Protein AF-A0A923V029-F1 (afdb_monomer_lite)

pLDDT: mean 76.71, std 17.74, range [42.44, 96.81]

Sequence (73 aa):
TVFANAVRATYSLKKSSTSASVGVGVLGSLSVPFGMSDDALVKVASETIQSDTFYAQFFSRMENYIEVPKAQE

Secondary structure (DSSP, 8-state):
------EEEEEEEEEEEEEEEEEETTTEEEEEEEEEEEEEEEEEEEEE---HHHHHHHHHHHHHHS-------

Structure (mmCIF, N/CA/C/O backbone):
data_AF-A0A923V029-F1
#
_entry.id   AF-A0A923V029-F1
#
loop_
_atom_site.group_PDB
_atom_site.id
_atom_site.type_symbol
_atom_site.label_atom_id
_atom_site.label_alt_id
_atom_site.label_comp_id
_atom_site.label_asym_id
_atom_site.label_entity_id
_atom_site.label_seq_id
_atom_site.pdbx_PDB_ins_code
_atom_site.Cartn_x
_atom_site.Cartn_y
_atom_site.Cartn_z
_atom_site.occupancy
_atom_site.B_iso_or_equiv
_atom_site.auth_seq_id
_atom_site.auth_comp_id
_atom_site.auth_asym_id
_atom_site.auth_atom_id
_atom_site.pdbx_PDB_model_num
ATOM 1 N N . THR A 1 1 ? -17.862 -12.567 11.652 1.00 74.12 1 THR A N 1
ATOM 2 C CA . THR A 1 1 ? -16.576 -11.868 11.863 1.00 74.12 1 THR A CA 1
ATOM 3 C C . THR A 1 1 ? -15.830 -11.791 10.549 1.00 74.12 1 THR A C 1
ATOM 5 O O . THR A 1 1 ? -15.817 -12.791 9.843 1.00 74.12 1 THR A O 1
ATOM 8 N N . VAL A 1 2 ? -15.269 -10.629 10.200 1.00 86.94 2 VAL A N 1
ATOM 9 C CA . VAL A 1 2 ? -14.540 -10.393 8.937 1.00 86.94 2 VAL A CA 1
ATOM 10 C C . VAL A 1 2 ? -13.084 -10.047 9.255 1.00 86.94 2 VAL A C 1
ATOM 12 O O . VAL A 1 2 ? -12.823 -9.345 10.227 1.00 86.94 2 VAL A O 1
ATOM 15 N N . PHE A 1 3 ? -12.147 -10.536 8.441 1.00 91.44 3 PHE A N 1
ATOM 16 C CA . PHE A 1 3 ? -10.710 -10.278 8.567 1.00 91.44 3 PHE A CA 1
ATOM 17 C C . PHE A 1 3 ? -10.141 -9.821 7.221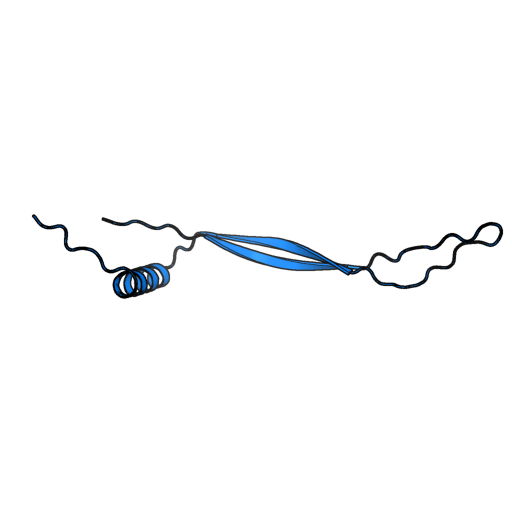 1.00 91.44 3 PHE A C 1
ATOM 19 O O . PHE A 1 3 ? -10.637 -10.234 6.173 1.00 91.44 3 PHE A O 1
ATOM 26 N N . ALA A 1 4 ? -9.097 -8.989 7.242 1.00 92.81 4 ALA A N 1
ATOM 27 C CA . ALA A 1 4 ? -8.443 -8.483 6.038 1.00 92.81 4 ALA A CA 1
ATOM 28 C C . ALA A 1 4 ? -6.923 -8.370 6.227 1.00 92.81 4 ALA A C 1
ATOM 30 O O . ALA A 1 4 ? -6.437 -8.140 7.332 1.00 92.81 4 ALA A O 1
ATOM 31 N N . ASN A 1 5 ? -6.182 -8.496 5.128 1.00 94.50 5 ASN A N 1
ATOM 32 C CA . ASN A 1 5 ? -4.754 -8.206 5.034 1.00 94.50 5 ASN A CA 1
ATOM 33 C C . ASN A 1 5 ? -4.524 -7.336 3.794 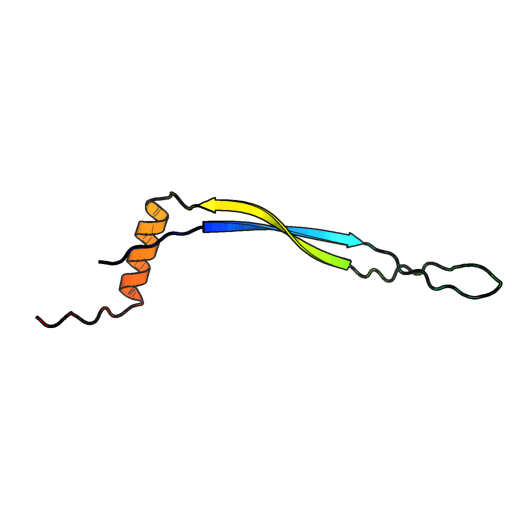1.00 94.50 5 ASN A C 1
ATOM 35 O O . ASN A 1 5 ? -5.176 -7.548 2.771 1.00 94.50 5 ASN A O 1
ATOM 39 N N . ALA A 1 6 ? -3.612 -6.368 3.879 1.00 95.31 6 ALA A N 1
ATOM 40 C CA . ALA A 1 6 ? -3.267 -5.515 2.752 1.00 95.31 6 ALA A CA 1
ATOM 41 C C . ALA A 1 6 ? -1.753 -5.470 2.516 1.00 95.31 6 ALA A C 1
ATOM 43 O O . ALA A 1 6 ? -0.960 -5.333 3.448 1.00 95.31 6 ALA A O 1
ATOM 44 N N . VAL A 1 7 ? -1.365 -5.524 1.241 1.00 96.81 7 VAL A N 1
ATOM 45 C CA . VAL A 1 7 ? 0.016 -5.357 0.775 1.00 96.81 7 VAL A CA 1
ATOM 46 C C . VAL A 1 7 ? 0.051 -4.216 -0.231 1.00 96.81 7 VAL A C 1
ATOM 48 O O . VAL A 1 7 ? -0.752 -4.165 -1.162 1.00 96.81 7 VAL A O 1
ATOM 51 N N . ARG A 1 8 ? 1.000 -3.299 -0.058 1.00 95.31 8 ARG A N 1
ATOM 52 C CA . ARG A 1 8 ? 1.292 -2.216 -0.991 1.00 95.31 8 ARG A CA 1
ATOM 53 C C . ARG A 1 8 ? 2.496 -2.596 -1.841 1.00 95.31 8 ARG A C 1
ATOM 55 O O . ARG A 1 8 ? 3.548 -2.936 -1.310 1.00 95.31 8 ARG A O 1
ATOM 62 N N . ALA A 1 9 ? 2.353 -2.504 -3.158 1.00 95.38 9 ALA A N 1
ATOM 63 C CA . ALA A 1 9 ? 3.461 -2.640 -4.093 1.00 95.38 9 ALA A CA 1
ATOM 64 C C . ALA A 1 9 ? 3.709 -1.301 -4.793 1.00 95.38 9 ALA A C 1
ATOM 66 O O . ALA A 1 9 ? 2.768 -0.672 -5.275 1.00 95.38 9 ALA A O 1
ATOM 67 N N . THR A 1 10 ? 4.972 -0.887 -4.860 1.00 93.06 10 THR A N 1
ATOM 68 C CA . THR A 1 10 ? 5.390 0.335 -5.559 1.00 93.06 10 THR A CA 1
ATOM 69 C C . THR A 1 10 ? 6.181 -0.052 -6.799 1.00 93.06 10 THR A C 1
ATOM 71 O O . THR A 1 10 ? 7.072 -0.905 -6.731 1.00 93.06 10 THR A O 1
ATOM 74 N N . TYR A 1 11 ? 5.859 0.583 -7.926 1.00 92.00 11 TYR A N 1
ATOM 75 C CA . TYR A 1 11 ? 6.506 0.368 -9.217 1.00 92.00 11 TYR A CA 1
ATOM 76 C C . TYR A 1 11 ? 7.099 1.678 -9.727 1.00 92.00 11 TYR A C 1
ATOM 78 O O . TYR A 1 11 ? 6.494 2.739 -9.581 1.00 92.00 11 TYR A O 1
ATOM 86 N N . SER A 1 12 ? 8.270 1.594 -10.344 1.00 88.94 12 SER A N 1
ATOM 87 C CA . SER A 1 12 ? 8.912 2.716 -11.023 1.00 88.94 12 SER A CA 1
ATOM 88 C C . SER A 1 12 ? 8.936 2.477 -12.525 1.00 88.94 12 SER A C 1
ATOM 90 O O . SER A 1 12 ? 9.069 1.341 -12.978 1.00 88.94 12 SER A O 1
ATOM 92 N N . LEU A 1 13 ? 8.819 3.557 -13.294 1.00 89.56 13 LEU A N 1
ATOM 93 C CA . LEU A 1 13 ? 8.907 3.512 -14.747 1.00 89.56 13 LEU A CA 1
ATOM 94 C C . LEU A 1 13 ? 10.378 3.474 -15.178 1.00 89.56 13 LEU A C 1
ATOM 96 O O . LEU A 1 13 ? 11.151 4.375 -14.851 1.00 89.56 13 LEU A O 1
ATOM 100 N N . LYS A 1 14 ? 10.761 2.442 -15.926 1.00 79.56 14 LYS A N 1
ATOM 101 C CA . LYS A 1 14 ? 12.049 2.337 -16.607 1.00 79.56 14 LYS A CA 1
ATOM 102 C C . LYS A 1 14 ? 11.826 2.597 -18.092 1.00 79.56 14 LYS A C 1
ATOM 104 O O . LYS A 1 14 ? 11.133 1.827 -18.744 1.00 79.56 14 LYS A O 1
ATOM 109 N N . LYS A 1 15 ? 12.460 3.647 -18.610 1.00 75.38 15 LYS A N 1
ATOM 110 C CA . LYS A 1 15 ? 12.473 3.987 -20.035 1.00 75.38 15 LYS A CA 1
ATOM 111 C C . LYS A 1 15 ? 13.766 3.482 -20.670 1.00 75.38 15 LYS A C 1
ATOM 113 O O . LYS A 1 15 ? 14.847 3.883 -20.234 1.00 75.38 15 LYS A O 1
ATOM 118 N N . SER A 1 16 ? 13.679 2.603 -21.667 1.00 61.91 16 SER A N 1
ATOM 119 C CA . SER A 1 16 ? 14.836 2.179 -22.469 1.00 61.91 16 SER A CA 1
ATOM 120 C C . SER A 1 16 ? 14.736 2.758 -23.881 1.00 61.91 16 SER A C 1
ATOM 122 O O . SER A 1 16 ? 13.750 2.535 -24.575 1.00 61.91 16 SER A O 1
ATOM 124 N N . SER A 1 17 ? 15.745 3.536 -24.285 1.00 57.16 17 SER A N 1
ATOM 125 C CA . SER A 1 17 ? 15.848 4.104 -25.633 1.00 57.16 17 SER A CA 1
ATOM 126 C C . SER A 1 17 ? 16.710 3.187 -26.500 1.00 57.16 17 SER A C 1
ATOM 128 O O . SER A 1 17 ? 17.938 3.275 -26.445 1.00 57.16 17 SER A O 1
ATOM 130 N N . THR A 1 18 ? 16.098 2.311 -27.295 1.00 58.06 18 THR A N 1
ATOM 131 C CA . THR A 1 18 ? 16.831 1.478 -28.261 1.00 58.06 18 THR A CA 1
ATOM 132 C C . THR A 1 18 ? 16.645 2.044 -29.668 1.00 58.06 18 THR A C 1
ATOM 134 O O . THR A 1 18 ? 15.533 2.132 -30.178 1.00 58.06 18 THR A O 1
ATOM 137 N N . SER A 1 19 ? 17.745 2.463 -30.299 1.00 55.19 19 SER A N 1
ATOM 138 C CA . SER A 1 19 ? 17.752 2.973 -31.676 1.00 55.19 19 SER A CA 1
ATOM 139 C C . SER A 1 19 ? 17.650 1.817 -32.677 1.00 55.19 19 SER A C 1
ATOM 141 O O . SER A 1 19 ? 18.493 0.922 -32.660 1.00 55.19 19 SER A O 1
ATOM 143 N N . ALA A 1 20 ? 16.662 1.840 -33.575 1.00 57.47 20 ALA A N 1
ATOM 144 C CA . ALA A 1 20 ? 16.562 0.875 -34.671 1.00 57.47 20 ALA A CA 1
ATOM 145 C C . ALA A 1 20 ? 17.543 1.236 -35.806 1.00 57.47 20 ALA A C 1
ATOM 147 O O . ALA A 1 20 ? 17.574 2.375 -36.276 1.00 57.47 20 ALA A O 1
ATOM 148 N N . SER A 1 21 ? 18.360 0.281 -36.255 1.00 52.50 21 SER A N 1
ATOM 149 C CA . SER A 1 21 ? 19.247 0.448 -37.411 1.00 52.50 21 SER A CA 1
ATOM 150 C C . SER A 1 21 ? 18.582 -0.102 -38.674 1.00 52.50 21 SER A C 1
ATOM 152 O O . SER A 1 21 ? 18.149 -1.251 -38.709 1.00 52.50 21 SER A O 1
ATOM 154 N N . VAL A 1 22 ? 18.505 0.709 -39.734 1.00 56.44 22 VAL A N 1
ATOM 155 C CA . VAL A 1 22 ? 18.076 0.243 -41.059 1.00 56.44 22 VAL A CA 1
ATOM 156 C C . VAL A 1 22 ? 19.333 -0.019 -41.883 1.00 56.44 22 VAL A C 1
ATOM 158 O O . VAL A 1 22 ? 20.109 0.892 -42.174 1.00 56.44 22 VAL A O 1
ATOM 161 N N . GLY A 1 23 ? 19.579 -1.286 -42.214 1.00 54.41 23 GLY A N 1
ATOM 162 C CA . GLY A 1 23 ? 20.683 -1.675 -43.087 1.00 54.41 23 GLY A CA 1
ATOM 163 C C . GLY A 1 23 ? 20.337 -1.387 -44.545 1.00 54.41 23 GLY A C 1
ATOM 164 O O . GLY A 1 23 ? 19.415 -1.997 -45.079 1.00 54.41 23 GLY A O 1
ATOM 165 N N . VAL A 1 24 ? 21.079 -0.492 -45.201 1.00 56.59 24 VAL A N 1
ATOM 166 C CA . VAL A 1 24 ? 21.059 -0.368 -46.665 1.00 56.59 24 VAL A CA 1
ATOM 167 C C . VAL A 1 24 ? 22.271 -1.121 -47.219 1.00 56.59 24 VAL A C 1
ATOM 169 O O . VAL A 1 24 ? 23.395 -0.965 -46.743 1.00 56.59 24 VAL A O 1
ATOM 172 N N . GLY A 1 25 ? 22.044 -2.036 -48.161 1.00 57.66 25 GLY A N 1
ATOM 173 C CA . GLY A 1 25 ? 23.108 -2.863 -48.737 1.00 57.66 25 GLY A CA 1
ATOM 174 C C . GLY A 1 25 ? 24.221 -2.048 -49.415 1.00 57.66 25 GLY A C 1
ATOM 175 O O . GLY A 1 25 ? 24.023 -0.900 -49.803 1.00 57.66 25 GLY A O 1
ATOM 176 N N . VAL A 1 26 ? 25.392 -2.682 -49.562 1.00 51.69 26 VAL A N 1
ATOM 177 C CA . VAL A 1 26 ? 26.635 -2.250 -50.254 1.00 51.69 26 VAL A CA 1
ATOM 178 C C . VAL A 1 26 ? 27.297 -0.944 -49.757 1.00 51.69 26 VAL A C 1
ATOM 180 O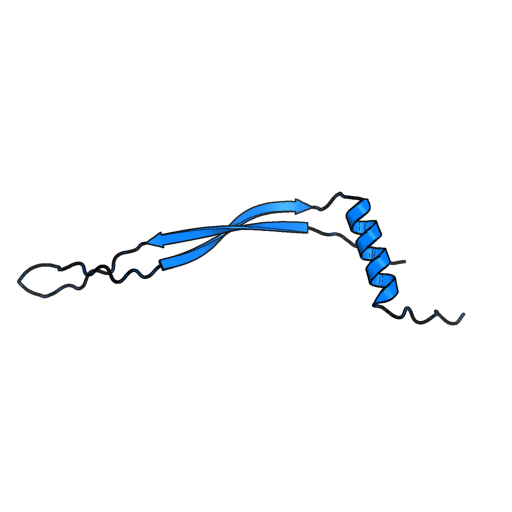 O . VAL A 1 26 ? 28.494 -0.780 -49.969 1.00 51.69 26 VAL A O 1
ATOM 183 N N . LEU A 1 27 ? 26.601 -0.052 -49.038 1.00 59.00 27 LEU A N 1
ATOM 184 C CA . LEU A 1 27 ? 27.102 1.294 -48.690 1.00 59.00 27 LEU A CA 1
ATOM 185 C C . LEU A 1 27 ? 27.088 1.655 -47.189 1.00 59.00 27 LEU A C 1
ATOM 187 O O . LEU A 1 27 ? 27.482 2.761 -46.828 1.00 59.00 27 LEU A O 1
ATOM 191 N N . GLY A 1 28 ? 26.725 0.726 -46.301 1.00 59.53 28 GLY A N 1
ATOM 192 C CA . GLY A 1 28 ? 26.778 0.931 -44.846 1.00 59.53 28 GLY A CA 1
ATOM 193 C C . GLY A 1 28 ? 25.428 1.290 -44.220 1.00 59.53 28 GLY A C 1
ATOM 194 O O . GLY A 1 28 ? 24.434 1.485 -44.907 1.00 59.53 28 GLY A O 1
ATOM 195 N N . SER A 1 29 ? 25.360 1.299 -42.890 1.00 60.19 29 SER A N 1
ATOM 196 C CA . SER A 1 29 ? 24.116 1.483 -42.133 1.00 60.19 29 SER A CA 1
ATOM 197 C C . SER A 1 29 ? 23.854 2.953 -41.796 1.00 60.19 29 SER A C 1
ATOM 199 O O . SER A 1 29 ? 24.759 3.676 -41.384 1.00 60.19 29 SER A O 1
ATOM 201 N N . LEU A 1 30 ? 22.594 3.388 -41.914 1.00 59.72 30 LEU A N 1
ATOM 202 C CA . LEU A 1 30 ? 22.139 4.695 -41.435 1.00 59.72 30 LEU A CA 1
ATOM 203 C C . LEU A 1 30 ? 21.201 4.476 -40.241 1.00 59.72 30 LEU A C 1
ATOM 205 O O . LEU A 1 30 ? 20.151 3.843 -40.370 1.00 59.72 30 LEU A O 1
ATOM 209 N N . SER A 1 31 ? 21.584 4.963 -39.059 1.00 53.66 31 SER A N 1
ATOM 210 C CA . SER A 1 31 ? 20.706 4.969 -37.889 1.00 53.66 31 SER A CA 1
ATOM 211 C C . SER A 1 31 ? 19.758 6.160 -37.981 1.00 53.66 31 SER A C 1
ATOM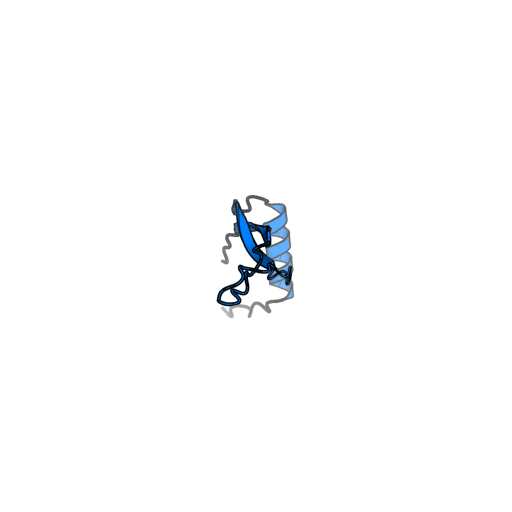 213 O O . SER A 1 31 ? 20.184 7.310 -38.073 1.00 53.66 31 SER A O 1
ATOM 215 N N . VAL A 1 32 ? 18.454 5.893 -37.960 1.00 59.22 32 VAL A N 1
ATOM 216 C CA . VAL A 1 32 ? 17.437 6.943 -37.879 1.00 59.22 32 VAL A CA 1
ATOM 217 C C . VAL A 1 32 ? 16.829 6.853 -36.481 1.00 59.22 32 VAL A C 1
ATOM 219 O O . VAL A 1 32 ? 16.358 5.774 -36.115 1.00 59.22 32 VAL A O 1
ATOM 222 N N . PRO A 1 33 ? 16.864 7.919 -35.659 1.00 53.28 33 PRO A N 1
ATOM 223 C CA . PRO A 1 33 ? 16.367 7.878 -34.288 1.00 53.28 33 PRO A CA 1
ATOM 224 C C . PRO A 1 33 ? 14.832 7.920 -34.270 1.00 53.28 33 PRO A C 1
ATOM 226 O O . PRO A 1 33 ? 14.222 8.888 -33.827 1.00 53.28 33 PRO A O 1
ATOM 229 N N . PHE A 1 34 ? 14.188 6.857 -34.745 1.00 55.72 34 PHE A N 1
ATOM 230 C CA . PHE A 1 34 ? 12.798 6.577 -34.413 1.00 55.72 34 PHE A CA 1
ATOM 231 C C . PHE A 1 34 ? 12.806 5.829 -33.084 1.00 55.72 34 PHE A C 1
ATOM 233 O O . PHE A 1 34 ? 13.015 4.620 -33.026 1.00 55.72 34 PHE A O 1
ATOM 240 N N . GLY A 1 35 ? 12.702 6.591 -31.997 1.00 51.22 35 GLY A N 1
ATOM 241 C CA . GLY A 1 35 ? 12.758 6.058 -30.643 1.00 51.22 35 GLY A CA 1
ATOM 242 C C . GLY A 1 35 ? 11.528 5.214 -30.328 1.00 51.22 35 GLY A C 1
ATOM 243 O O . GLY A 1 35 ? 10.508 5.755 -29.909 1.00 51.22 35 GLY A O 1
ATOM 244 N N . MET A 1 36 ? 11.636 3.893 -30.464 1.00 49.56 36 MET A N 1
ATOM 245 C CA . MET A 1 36 ? 10.816 2.987 -29.663 1.00 49.56 36 MET A CA 1
ATOM 246 C C . MET A 1 36 ? 11.252 3.182 -28.206 1.00 49.56 36 MET A C 1
ATOM 248 O O . MET A 1 36 ? 12.391 2.890 -27.847 1.00 49.56 36 MET A O 1
ATOM 252 N N . SER A 1 37 ? 10.384 3.785 -27.394 1.00 56.81 37 SER A N 1
ATOM 253 C CA . SER A 1 37 ? 10.558 3.797 -25.940 1.00 56.81 37 SER A CA 1
ATOM 254 C C . SER A 1 37 ? 9.880 2.551 -25.392 1.00 56.81 37 SER A C 1
ATOM 256 O O . SER A 1 37 ? 8.653 2.480 -25.395 1.00 56.81 37 SER A O 1
ATOM 258 N N . ASP A 1 38 ? 10.673 1.581 -24.942 1.00 63.78 38 ASP A N 1
ATOM 259 C CA . AS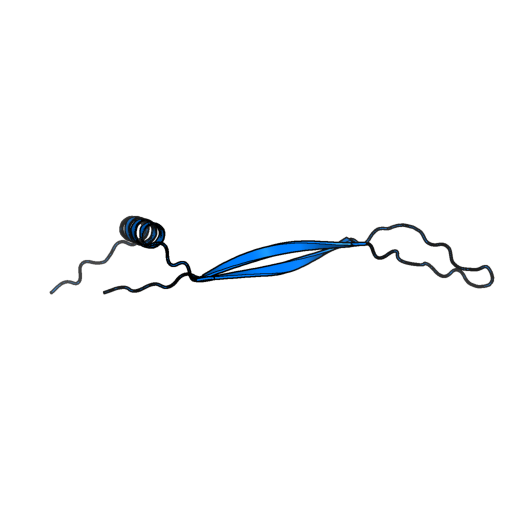P A 1 38 ? 10.152 0.462 -24.161 1.00 63.78 38 ASP A CA 1
ATOM 260 C C . ASP A 1 38 ? 10.006 0.943 -22.716 1.00 63.78 38 ASP A C 1
ATOM 262 O O . ASP A 1 38 ? 10.966 0.990 -21.938 1.00 63.78 38 ASP A O 1
ATOM 266 N N . ASP A 1 39 ? 8.795 1.384 -22.394 1.00 75.19 39 ASP A N 1
ATOM 267 C CA . ASP A 1 39 ? 8.402 1.810 -21.060 1.00 75.19 39 ASP A CA 1
ATOM 268 C C . ASP A 1 39 ? 7.980 0.575 -20.249 1.00 75.19 39 ASP A C 1
ATOM 270 O O . ASP A 1 39 ? 6.990 -0.090 -20.554 1.00 75.19 39 ASP A O 1
ATOM 274 N N . ALA A 1 40 ? 8.742 0.249 -19.203 1.00 78.25 40 ALA A N 1
ATOM 275 C CA . ALA A 1 40 ? 8.500 -0.914 -18.351 1.00 78.25 40 ALA A CA 1
ATOM 276 C C . ALA A 1 40 ? 8.304 -0.508 -16.886 1.00 78.25 40 ALA A C 1
ATOM 278 O O . ALA A 1 40 ? 9.071 0.283 -16.340 1.00 78.25 40 ALA A O 1
ATOM 279 N N . LEU A 1 41 ? 7.309 -1.090 -16.213 1.00 89.75 41 LEU A N 1
ATOM 280 C CA . LEU A 1 41 ? 7.140 -0.944 -14.767 1.00 89.75 41 LEU A CA 1
ATOM 281 C C . LEU A 1 41 ? 8.007 -1.973 -14.038 1.00 89.75 41 LEU A C 1
ATOM 283 O O . LEU A 1 41 ? 7.800 -3.179 -14.165 1.00 89.75 41 LEU A O 1
ATOM 287 N N . VAL A 1 42 ? 8.961 -1.504 -13.239 1.00 88.56 42 VAL A N 1
ATOM 288 C CA . VAL A 1 42 ? 9.806 -2.356 -12.395 1.00 88.56 42 VAL A CA 1
ATOM 289 C C . VAL A 1 42 ? 9.324 -2.247 -10.957 1.00 88.56 42 VAL A C 1
ATOM 291 O O . VAL A 1 42 ? 9.179 -1.145 -10.429 1.00 88.56 42 VAL A O 1
ATOM 294 N N . LYS A 1 43 ? 9.063 -3.388 -10.312 1.00 91.00 43 LYS A N 1
ATOM 295 C CA . LYS A 1 43 ? 8.685 -3.420 -8.896 1.00 91.00 43 LYS A CA 1
ATOM 296 C C . LYS A 1 43 ? 9.880 -2.990 -8.050 1.00 91.00 43 LYS A C 1
ATOM 298 O O . LYS A 1 43 ? 10.924 -3.633 -8.105 1.00 91.00 43 LYS A O 1
ATOM 303 N N . VAL A 1 44 ? 9.713 -1.932 -7.263 1.00 93.88 44 VAL A N 1
ATOM 304 C CA . VAL A 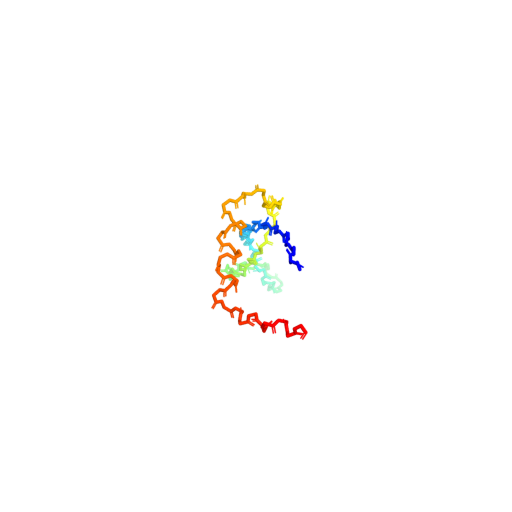1 44 ? 10.783 -1.377 -6.416 1.00 93.88 44 VAL A CA 1
ATOM 305 C C . VAL A 1 44 ? 10.543 -1.596 -4.927 1.00 93.88 44 VAL A C 1
ATOM 307 O O . VAL A 1 44 ? 11.502 -1.630 -4.167 1.00 93.88 44 VAL A O 1
ATOM 310 N N . ALA A 1 45 ? 9.291 -1.794 -4.501 1.00 92.50 45 ALA A N 1
ATOM 311 C CA . ALA A 1 45 ? 8.969 -2.103 -3.110 1.00 92.50 45 ALA A CA 1
ATOM 312 C C . ALA A 1 45 ? 7.728 -2.997 -2.989 1.00 92.50 45 ALA A C 1
ATOM 314 O O . ALA A 1 45 ? 6.856 -3.021 -3.865 1.00 92.50 45 ALA A O 1
ATOM 315 N N . SER A 1 46 ? 7.656 -3.735 -1.884 1.00 94.81 46 SER A N 1
ATOM 316 C CA . SER A 1 46 ? 6.499 -4.530 -1.477 1.00 94.81 46 SER A CA 1
ATOM 317 C C . SER A 1 46 ? 6.426 -4.525 0.040 1.00 94.81 46 SER A C 1
ATOM 319 O O . SER A 1 46 ? 7.342 -5.025 0.684 1.00 94.81 46 SER A O 1
ATOM 321 N N . GLU A 1 47 ? 5.350 -3.999 0.605 1.00 95.25 47 GLU A N 1
ATOM 322 C CA . GLU A 1 47 ? 5.223 -3.829 2.050 1.00 95.25 47 GLU A CA 1
ATOM 323 C C . GLU A 1 47 ? 3.836 -4.245 2.519 1.00 95.25 47 GLU A C 1
ATOM 325 O O . GLU A 1 47 ? 2.821 -3.828 1.961 1.00 95.25 47 GLU A O 1
ATOM 330 N N . THR A 1 48 ? 3.785 -5.064 3.564 1.00 96.19 48 THR A N 1
ATOM 331 C CA . THR A 1 48 ? 2.532 -5.351 4.261 1.00 96.19 48 THR A CA 1
ATOM 332 C C . THR A 1 48 ? 2.113 -4.113 5.042 1.00 96.19 48 THR A C 1
ATOM 334 O O . THR A 1 48 ? 2.902 -3.553 5.803 1.00 96.19 48 THR A O 1
ATOM 337 N N . ILE A 1 49 ? 0.865 -3.683 4.879 1.00 96.12 49 ILE A N 1
ATOM 338 C CA . ILE A 1 49 ? 0.341 -2.532 5.608 1.00 96.12 49 ILE A CA 1
ATOM 339 C C . ILE A 1 49 ? 0.104 -2.948 7.061 1.00 96.12 49 ILE A C 1
ATOM 341 O O . ILE A 1 49 ? -0.777 -3.760 7.343 1.00 96.12 49 ILE A O 1
ATOM 345 N N . GLN A 1 50 ? 0.879 -2.360 7.974 1.00 95.88 50 GLN A N 1
ATOM 346 C CA . GLN A 1 50 ? 0.754 -2.537 9.429 1.00 95.88 50 GLN A CA 1
ATOM 347 C C . GLN A 1 50 ? 0.045 -1.359 10.123 1.00 95.88 50 GLN A C 1
ATOM 349 O O . GLN A 1 50 ? 0.063 -1.253 11.340 1.00 95.88 50 GLN A O 1
ATOM 354 N N . SER A 1 51 ? -0.543 -0.431 9.362 1.00 95.75 51 SER A N 1
ATOM 355 C CA . SER A 1 51 ? -1.179 0.767 9.920 1.00 95.75 51 SER A CA 1
ATOM 356 C C . SER A 1 51 ? -2.575 0.469 10.471 1.00 95.75 51 SER A C 1
ATOM 358 O O . SER A 1 51 ? -3.488 0.170 9.702 1.00 95.75 51 SER A O 1
ATOM 360 N N . ASP A 1 52 ? -2.765 0.663 11.775 1.00 94.88 52 ASP A N 1
ATOM 361 C CA . ASP A 1 52 ? -4.074 0.527 12.431 1.00 94.88 52 ASP A CA 1
ATOM 362 C C . ASP A 1 52 ? -5.115 1.489 11.842 1.00 94.88 52 ASP A C 1
ATOM 364 O O . ASP A 1 52 ? -6.247 1.104 11.548 1.00 94.88 52 ASP A O 1
ATOM 368 N N . THR A 1 53 ? -4.713 2.738 11.581 1.00 96.81 53 THR A N 1
ATOM 369 C CA . THR A 1 53 ? -5.582 3.765 10.991 1.00 96.81 53 THR A CA 1
ATOM 370 C C . THR A 1 53 ? -6.093 3.367 9.607 1.00 96.81 53 THR A C 1
ATOM 372 O O . THR A 1 53 ? -7.250 3.638 9.287 1.00 96.81 53 THR A O 1
ATOM 375 N N . PHE A 1 54 ? -5.266 2.703 8.789 1.00 95.75 54 PHE A N 1
ATOM 376 C CA . PHE A 1 54 ? -5.690 2.200 7.480 1.00 95.75 54 PHE A CA 1
ATOM 377 C C . PHE A 1 54 ? -6.841 1.202 7.623 1.00 95.75 54 PHE A C 1
ATOM 379 O O . PHE A 1 54 ? -7.861 1.351 6.953 1.00 95.75 54 PHE A O 1
ATOM 386 N N . TYR A 1 55 ? -6.706 0.220 8.520 1.00 95.81 55 TYR A N 1
ATOM 387 C CA . TYR A 1 55 ? -7.746 -0.786 8.728 1.00 95.81 55 TYR A CA 1
ATOM 388 C C . TYR A 1 55 ? -9.009 -0.179 9.345 1.00 95.81 55 TYR A C 1
ATOM 390 O O . TYR A 1 55 ? -10.105 -0.489 8.884 1.00 95.81 55 TYR A O 1
ATOM 398 N N . ALA A 1 56 ? -8.885 0.747 10.300 1.00 94.75 56 ALA A N 1
ATOM 399 C CA . ALA A 1 56 ? -10.034 1.458 10.866 1.00 94.75 56 ALA A CA 1
ATOM 400 C C . ALA A 1 56 ? -10.841 2.204 9.785 1.00 94.75 56 ALA A C 1
ATOM 402 O O . ALA A 1 56 ? -12.066 2.096 9.724 1.00 94.75 56 ALA A O 1
ATOM 403 N N . GLN A 1 57 ? -10.157 2.918 8.886 1.00 94.75 57 GLN A N 1
ATOM 404 C CA . GLN A 1 57 ? -10.808 3.610 7.771 1.00 94.75 57 GLN A CA 1
ATOM 405 C C . GLN A 1 57 ? -11.392 2.635 6.745 1.00 94.75 57 GLN A C 1
ATOM 407 O O . GLN A 1 57 ? -12.501 2.854 6.262 1.00 94.75 57 GLN A O 1
ATOM 412 N N . PHE A 1 58 ? -10.675 1.558 6.423 1.00 93.88 58 PHE A N 1
ATOM 413 C CA . PHE A 1 58 ? -11.133 0.528 5.495 1.00 93.88 58 PHE A CA 1
ATOM 414 C C . PHE A 1 58 ? -12.439 -0.118 5.968 1.00 93.88 58 PHE A C 1
ATOM 416 O O . PHE A 1 58 ? -13.406 -0.150 5.208 1.00 93.88 58 PHE A O 1
ATOM 423 N N . PHE A 1 59 ? -12.503 -0.561 7.226 1.00 93.12 59 PHE A N 1
ATOM 424 C CA . PHE A 1 59 ? -13.710 -1.177 7.780 1.00 93.12 59 PHE A CA 1
ATOM 425 C C . PHE A 1 59 ? -14.849 -0.170 7.950 1.00 93.12 59 PHE A C 1
ATOM 427 O O . PHE A 1 59 ? -15.974 -0.474 7.568 1.00 93.12 59 PHE A O 1
ATOM 434 N N . SER A 1 60 ? -14.557 1.067 8.370 1.00 92.88 60 SER A N 1
ATOM 435 C CA . SER A 1 60 ? -15.566 2.134 8.391 1.00 92.88 60 SER A CA 1
ATOM 436 C C . SER A 1 60 ? -16.186 2.361 7.008 1.00 92.88 60 SER A C 1
ATOM 438 O O . SER A 1 60 ? -17.396 2.522 6.882 1.00 92.88 60 SER A O 1
ATOM 440 N N . ARG A 1 61 ? -15.386 2.362 5.934 1.00 91.81 61 ARG A N 1
ATOM 441 C CA . ARG A 1 61 ? -15.916 2.485 4.567 1.00 91.81 61 ARG A CA 1
ATOM 442 C C . ARG A 1 61 ? -16.688 1.236 4.152 1.00 91.81 61 ARG A C 1
ATOM 444 O O . ARG A 1 61 ? -17.760 1.378 3.579 1.00 91.81 61 ARG A O 1
ATOM 451 N N . MET A 1 62 ? -16.192 0.044 4.469 1.00 91.69 62 MET A N 1
ATOM 452 C CA . MET A 1 62 ? -16.865 -1.220 4.164 1.00 91.69 62 MET A CA 1
ATOM 453 C C . MET A 1 62 ? -18.297 -1.258 4.709 1.00 91.69 62 MET A C 1
ATOM 455 O O . MET A 1 62 ? -19.208 -1.595 3.962 1.00 91.69 62 MET A O 1
ATOM 459 N N . GLU A 1 63 ? -18.504 -0.844 5.959 1.00 87.50 63 GLU A N 1
ATOM 460 C CA . GLU A 1 63 ? -19.829 -0.793 6.597 1.00 87.50 63 GLU A CA 1
ATOM 461 C C . GLU A 1 63 ? -20.817 0.134 5.876 1.00 87.50 63 GLU A C 1
ATOM 463 O O . GLU A 1 63 ? -22.017 -0.113 5.890 1.00 87.50 63 GLU A O 1
ATOM 468 N N . ASN A 1 64 ? -20.323 1.190 5.224 1.00 87.56 64 ASN A N 1
ATOM 469 C CA . ASN A 1 64 ? -21.169 2.121 4.477 1.00 87.56 64 ASN A CA 1
ATOM 470 C C . ASN A 1 64 ? -21.540 1.608 3.076 1.00 87.56 64 ASN A C 1
ATOM 472 O O . ASN A 1 64 ? -22.565 2.014 2.537 1.00 87.56 64 ASN A O 1
ATOM 476 N N . TYR A 1 65 ? -20.698 0.770 2.462 1.00 84.75 65 TYR A N 1
ATOM 477 C CA . TYR A 1 65 ? -20.878 0.312 1.075 1.00 84.75 65 TYR A CA 1
ATOM 478 C C . TYR A 1 65 ? -21.429 -1.107 0.955 1.00 84.75 65 TYR A C 1
ATOM 480 O O . TYR A 1 65 ? -21.905 -1.488 -0.113 1.00 84.75 65 TYR A O 1
ATOM 488 N N . ILE A 1 66 ? -21.353 -1.896 2.021 1.00 81.62 66 ILE A N 1
ATOM 489 C CA . ILE A 1 66 ? -21.892 -3.247 2.064 1.00 81.62 66 ILE A CA 1
ATOM 490 C C . ILE A 1 66 ? -23.072 -3.211 3.027 1.00 81.62 66 ILE A C 1
ATOM 492 O O . ILE A 1 66 ? -22.880 -3.131 4.238 1.00 81.62 66 ILE A O 1
ATOM 496 N N . GLU A 1 67 ? -24.294 -3.274 2.494 1.00 68.50 67 GLU A N 1
ATOM 497 C CA . GLU A 1 67 ? -25.466 -3.594 3.308 1.00 68.50 67 GLU A CA 1
ATOM 498 C C . GLU A 1 67 ? -25.216 -4.964 3.937 1.00 68.50 67 GLU A C 1
ATOM 500 O O . GLU A 1 67 ? -25.278 -5.988 3.260 1.00 68.50 67 GLU A O 1
ATOM 505 N N . VAL A 1 68 ? -24.859 -4.996 5.221 1.00 64.44 68 VAL A N 1
ATOM 506 C CA . VAL A 1 68 ? -24.753 -6.255 5.955 1.00 64.44 68 VAL A CA 1
ATOM 507 C C . VAL A 1 68 ? -26.189 -6.728 6.168 1.00 64.44 68 VAL A C 1
ATOM 509 O O . VAL A 1 68 ? -26.911 -6.087 6.942 1.00 64.44 68 VAL A O 1
ATOM 512 N N . PRO A 1 69 ? -26.653 -7.811 5.511 1.00 58.69 69 PRO A N 1
ATOM 513 C CA . PRO A 1 69 ? -27.967 -8.350 5.812 1.00 58.69 69 PRO A CA 1
ATOM 514 C C . PRO A 1 69 ? -27.926 -8.729 7.287 1.00 58.69 69 PRO A C 1
ATOM 516 O O . PRO A 1 69 ? -27.036 -9.477 7.704 1.00 58.69 69 PRO A O 1
ATOM 519 N N . LYS A 1 70 ? -28.831 -8.172 8.099 1.00 53.19 70 LYS A N 1
ATOM 520 C CA . LYS A 1 70 ? -28.948 -8.598 9.493 1.00 53.19 70 LYS A CA 1
ATOM 521 C C . LYS A 1 70 ? -29.178 -10.103 9.462 1.00 53.19 70 LYS A C 1
ATOM 523 O O . LYS A 1 70 ? -30.185 -10.541 8.911 1.00 53.19 70 LYS A O 1
ATOM 528 N N . ALA A 1 71 ? -28.229 -10.875 9.992 1.00 59.75 71 ALA A N 1
ATOM 529 C CA . ALA A 1 71 ? -28.432 -12.296 10.207 1.00 59.75 71 ALA A CA 1
ATOM 530 C C . ALA A 1 71 ? -29.680 -12.418 11.087 1.00 59.75 71 ALA A C 1
ATOM 532 O O . ALA A 1 71 ? -29.676 -11.958 12.228 1.00 59.75 71 ALA A O 1
ATOM 533 N N . GLN A 1 72 ? -30.777 -12.885 10.493 1.00 50.50 72 GLN A N 1
ATOM 534 C CA . GLN A 1 72 ? -32.010 -13.136 11.218 1.00 50.50 72 GLN A CA 1
ATOM 535 C C . GLN A 1 72 ? -31.767 -14.382 12.069 1.00 50.50 72 GLN A C 1
ATOM 537 O O . GLN A 1 72 ? -31.372 -15.416 11.530 1.00 50.50 72 GLN A O 1
ATOM 542 N N . GLU A 1 73 ? -31.901 -14.205 13.381 1.00 42.44 73 GLU A N 1
ATOM 543 C CA . GLU A 1 73 ? -31.782 -15.239 14.415 1.00 42.44 73 GLU A CA 1
ATOM 544 C C . GLU A 1 73 ? -32.931 -16.253 14.337 1.00 42.44 73 GLU A C 1
ATOM 546 O O . GLU A 1 73 ? -34.077 -15.823 14.055 1.00 42.44 73 GLU A O 1
#

Foldseek 3Di:
DDDDWDKDWDWDKDWDFDWDWDDDPPPGIDTDRPTPTPIDIDTDDMGIDPDPVVVVVVVVVVPVPDPPPPPDD

Radius of gyration: 26.03 Å; chains: 1; bounding box: 59×23×65 Å